Protein 1G43 (pdb70)

Structure (mmCIF, N/CA/C/O backbone):
data_1G43
#
_entry.id   1G43
#
_cell.length_a   46.860
_cell.length_b   46.860
_cell.length_c   244.121
_cell.angle_alpha   90.00
_cell.angle_beta   90.00
_cell.angle_gamma   120.00
#
_symmetry.space_group_name_H-M   'P 65 2 2'
#
loop_
_entity.id
_entity.type
_entity.pdbx_description
1 polymer 'SCAFFOLDING PROTEIN'
2 non-polymer 'CALCIUM ION'
3 non-polymer 'ZINC ION'
4 water water
#
loop_
_atom_site.group_PDB
_atom_site.id
_atom_site.type_symbol
_atom_site.label_atom_id
_atom_site.label_alt_id
_atom_site.label_comp_id
_atom_site.label_asym_id
_atom_site.label_entity_id
_atom_site.label_seq_id
_atom_site.pdbx_PDB_ins_code
_atom_site.Cartn_x
_atom_site.Cartn_y
_atom_site.Cartn_z
_atom_site.occupancy
_atom_site.B_iso_or_equiv
_atom_site.auth_seq_id
_atom_site.auth_comp_id
_atom_site.auth_asym_id
_atom_site.auth_atom_id
_atom_site.pdbx_PDB_model_num
ATOM 1 N N . ALA A 1 1 ? 19.855 5.873 74.605 1.00 45.78 1 ALA A N 1
ATOM 2 C CA . ALA A 1 1 ? 19.970 6.672 75.851 1.00 46.24 1 ALA A CA 1
ATOM 3 C C . ALA A 1 1 ? 21.307 7.432 75.852 1.00 45.63 1 ALA A C 1
ATOM 4 O O . ALA A 1 1 ? 21.810 7.873 76.908 1.00 45.23 1 ALA A O 1
ATOM 6 N N . GLY A 1 2 ? 21.863 7.594 74.647 1.00 44.90 2 GLY A N 1
ATOM 7 C CA . GLY A 1 2 ? 23.127 8.291 74.489 1.00 43.60 2 GLY A CA 1
ATOM 8 C C . GLY A 1 2 ? 22.912 9.785 74.509 1.00 43.63 2 GLY A C 1
ATOM 9 O O . GLY A 1 2 ? 21.922 10.300 73.946 1.00 43.34 2 GLY A O 1
ATOM 10 N N . THR A 1 3 ? 23.861 10.482 75.140 1.00 43.17 3 THR A N 1
ATOM 11 C CA . THR A 1 3 ? 23.808 11.940 75.307 1.00 41.71 3 THR A CA 1
ATOM 12 C C . THR A 1 3 ? 24.102 12.784 74.049 1.00 41.16 3 THR A C 1
ATOM 13 O O . THR A 1 3 ? 23.752 13.977 74.002 1.00 42.32 3 THR A O 1
ATOM 17 N N . GLY A 1 4 ? 24.742 12.205 73.043 1.00 38.75 4 GLY A N 1
ATOM 18 C CA . GLY A 1 4 ? 24.998 12.969 71.824 1.00 37.59 4 GLY A CA 1
ATOM 19 C C . GLY A 1 4 ? 26.031 14.081 71.963 1.00 36.33 4 GLY A C 1
ATOM 20 O O . GLY A 1 4 ? 26.035 15.054 71.206 1.00 36.07 4 GLY A O 1
ATOM 21 N N . VAL A 1 5 ? 26.897 13.928 72.955 1.00 34.98 5 VAL A N 1
ATOM 22 C CA . VAL A 1 5 ? 27.968 14.865 73.221 1.00 33.64 5 VAL A CA 1
ATOM 23 C C . VAL A 1 5 ? 29.006 14.644 72.136 1.00 32.25 5 VAL A C 1
ATOM 24 O O . VAL A 1 5 ? 29.804 15.529 71.819 1.00 32.27 5 VAL A O 1
ATOM 28 N N . VAL A 1 6 ? 28.993 13.440 71.570 1.00 31.76 6 VAL A N 1
ATOM 29 C CA . VAL A 1 6 ? 29.904 13.082 70.475 1.00 30.31 6 VAL A CA 1
ATOM 30 C C . VAL A 1 6 ? 29.196 12.166 69.490 1.00 30.61 6 VAL A C 1
ATOM 31 O O . VAL A 1 6 ? 28.215 11.514 69.823 1.00 30.90 6 VAL A O 1
ATOM 35 N N . SER A 1 7 ? 29.691 12.144 68.268 1.00 30.35 7 SER A N 1
ATOM 36 C CA . SER A 1 7 ? 29.152 11.290 67.228 1.00 30.09 7 SER A CA 1
ATOM 37 C C . SER A 1 7 ? 30.303 10.319 66.949 1.00 30.13 7 SER A C 1
ATOM 38 O O . SER A 1 7 ? 31.466 10.714 67.047 1.00 31.10 7 SER A O 1
ATOM 41 N N . VAL A 1 8 ? 30.021 9.072 66.593 1.00 28.57 8 VAL A N 1
ATOM 42 C CA . VAL A 1 8 ? 31.135 8.153 66.313 1.00 29.07 8 VAL A CA 1
ATOM 43 C C . VAL A 1 8 ? 30.997 7.275 65.066 1.00 27.34 8 VAL A C 1
ATOM 44 O O . VAL A 1 8 ? 29.929 6.733 64.793 1.00 29.61 8 VAL A O 1
ATOM 48 N N . GLN A 1 9 ? 32.067 7.152 64.302 1.00 26.23 9 GLN A N 1
ATOM 49 C CA . GLN A 1 9 ? 32.055 6.294 63.132 1.00 26.19 9 GLN A CA 1
ATOM 50 C C . GLN A 1 9 ? 33.031 5.159 63.363 1.00 26.22 9 GLN A C 1
ATOM 51 O O . GLN A 1 9 ? 33.996 5.294 64.133 1.00 25.78 9 GLN A O 1
ATOM 57 N N . PHE A 1 10 ? 32.797 4.046 62.677 1.00 24.61 10 PHE A N 1
ATOM 58 C CA . PHE A 1 10 ? 33.593 2.856 62.877 1.00 23.43 10 PHE A CA 1
ATOM 59 C C . PHE A 1 10 ? 33.951 2.140 61.574 1.00 23.65 10 PHE A C 1
ATOM 60 O O . PHE A 1 10 ? 33.296 2.337 60.565 1.00 23.61 10 PHE A O 1
ATOM 68 N N . ASN A 1 11 ? 35.010 1.328 61.609 1.00 24.36 11 ASN A N 1
ATOM 69 C CA . ASN A 1 11 ? 35.454 0.519 60.464 1.00 26.08 11 ASN A CA 1
ATOM 70 C C . ASN A 1 11 ? 36.495 -0.467 60.986 1.00 26.78 11 ASN A C 1
ATOM 71 O O . ASN A 1 11 ? 37.123 -0.209 62.013 1.00 27.87 11 ASN A O 1
ATOM 76 N N . ASN A 1 12 ? 36.625 -1.617 60.337 1.00 26.66 12 ASN A N 1
ATOM 77 C CA . ASN A 1 12 ? 37.630 -2.603 60.720 1.00 27.09 12 ASN A CA 1
ATOM 78 C C . ASN A 1 12 ? 38.321 -3.124 59.452 1.00 27.96 12 ASN A C 1
ATOM 79 O O . ASN A 1 12 ? 38.759 -4.270 59.388 1.00 29.18 12 ASN A O 1
ATOM 84 N N . GLY A 1 13 ? 38.424 -2.272 58.440 1.00 28.43 13 GLY A N 1
ATOM 85 C CA . GLY A 1 13 ? 39.064 -2.682 57.198 1.00 29.45 13 GLY A CA 1
ATOM 86 C C . GLY A 1 13 ? 38.496 -3.995 56.695 1.00 29.53 13 GLY A C 1
ATOM 87 O O . GLY A 1 13 ? 39.222 -4.839 56.153 1.00 29.83 13 GLY A O 1
ATOM 88 N N . SER A 1 14 ? 37.194 -4.163 56.903 1.00 28.79 14 SER A N 1
ATOM 89 C CA . SER A 1 14 ? 36.481 -5.351 56.489 1.00 31.19 14 SER A CA 1
ATOM 90 C C . SER A 1 14 ? 37.272 -6.648 56.770 1.00 31.03 14 SER A C 1
ATOM 91 O O . SER A 1 14 ? 37.629 -7.371 55.848 1.00 29.18 14 SER A O 1
ATOM 94 N N . SER A 1 15 ? 37.537 -6.922 58.051 1.00 30.66 15 SER A N 1
ATOM 95 C CA . SER A 1 15 ? 38.271 -8.121 58.464 1.00 29.75 15 SER A CA 1
ATOM 96 C C . SER A 1 15 ? 37.401 -9.365 58.281 1.00 27.47 15 SER A C 1
ATOM 97 O O . SER A 1 15 ? 36.172 -9.298 58.404 1.00 28.18 15 SER A O 1
ATOM 100 N N . PRO A 1 16 ? 38.035 -10.518 58.001 1.00 27.40 16 PRO A N 1
ATOM 101 C CA . PRO A 1 16 ? 37.360 -11.808 57.790 1.00 26.47 16 PRO A CA 1
A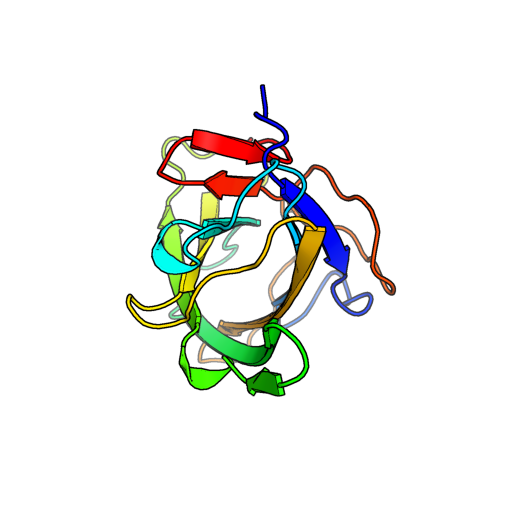TOM 102 C C . PRO A 1 16 ? 36.783 -12.318 59.100 1.00 26.38 16 PRO A C 1
ATOM 103 O O . PRO A 1 16 ? 37.391 -12.114 60.151 1.00 26.69 16 PRO A O 1
ATOM 107 N N . ALA A 1 17 ? 35.638 -12.999 59.023 1.00 25.22 17 ALA A N 1
ATOM 108 C CA . ALA A 1 17 ? 34.962 -13.542 60.196 1.00 26.18 17 ALA A CA 1
ATOM 109 C C . ALA A 1 17 ? 35.922 -14.347 61.069 1.00 27.70 17 ALA A C 1
ATOM 110 O O . ALA A 1 17 ? 35.875 -14.283 62.299 1.00 29.34 17 ALA A O 1
ATOM 112 N N . SER A 1 18 ? 36.798 -15.110 60.430 1.00 25.92 18 SER A N 1
ATOM 113 C CA . SER A 1 18 ? 37.769 -15.902 61.166 1.00 26.01 18 SER A CA 1
ATOM 114 C C . SER A 1 18 ? 39.094 -15.142 60.987 1.00 26.00 18 SER A C 1
ATOM 115 O O . SER A 1 18 ? 39.613 -15.050 59.873 1.00 27.35 18 SER A O 1
ATOM 118 N N . SER A 1 19 ? 39.635 -14.604 62.074 1.00 23.67 19 SER A N 1
ATOM 119 C CA . SER A 1 19 ? 40.835 -13.790 61.972 1.00 23.97 19 SER A CA 1
ATOM 120 C C . SER A 1 19 ? 41.617 -13.871 63.255 1.00 24.07 19 SER A C 1
ATOM 121 O O . SER A 1 19 ? 41.036 -14.067 64.327 1.00 25.58 19 SER A O 1
ATOM 124 N N . ASN A 1 20 ? 42.931 -13.745 63.164 1.00 22.09 20 ASN A N 1
ATOM 125 C CA . ASN A 1 20 ? 43.733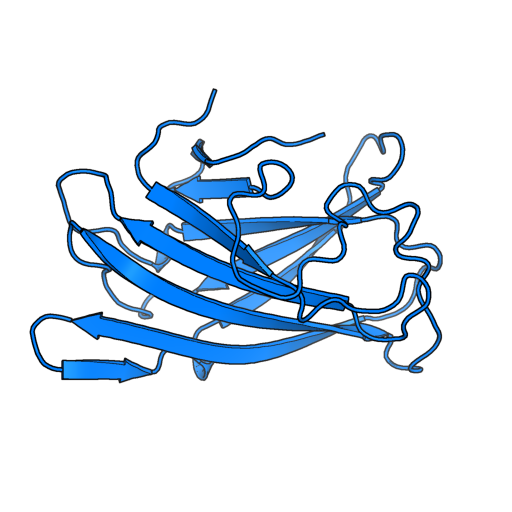 -13.769 64.376 1.00 22.04 20 ASN A CA 1
ATOM 126 C C . ASN A 1 20 ? 43.985 -12.352 64.910 1.00 21.56 20 ASN A C 1
ATOM 127 O O . ASN A 1 20 ? 44.758 -12.167 65.822 1.00 22.04 20 ASN A O 1
ATOM 132 N N . SER A 1 21 ? 43.330 -11.363 64.316 1.00 20.61 21 SER A N 1
ATOM 133 C CA . SER A 1 21 ? 43.428 -9.964 64.754 1.00 21.41 21 SER A CA 1
ATOM 134 C C . SER A 1 21 ? 42.038 -9.374 64.725 1.00 20.83 21 SER A C 1
ATOM 135 O O . SER A 1 21 ? 41.257 -9.651 63.817 1.00 22.87 21 SER A O 1
ATOM 138 N N . ILE A 1 22 ? 41.719 -8.563 65.708 1.00 19.73 22 ILE A N 1
ATOM 139 C CA . ILE A 1 22 ? 40.440 -7.898 65.709 1.00 19.33 22 ILE A CA 1
ATOM 140 C C . ILE A 1 22 ? 40.825 -6.432 65.548 1.00 21.28 22 ILE A C 1
ATOM 141 O O . ILE A 1 22 ? 41.666 -5.915 66.299 1.00 21.93 22 ILE A O 1
ATOM 146 N N . TYR A 1 23 ? 40.271 -5.773 64.538 1.00 21.68 23 TYR A N 1
ATOM 147 C CA . TYR A 1 23 ? 40.575 -4.368 64.328 1.00 21.83 23 TYR A CA 1
ATOM 148 C C . TYR A 1 23 ? 39.392 -3.588 64.828 1.00 22.96 23 TYR A C 1
ATOM 149 O O . TYR A 1 23 ? 38.287 -4.089 64.754 1.00 23.84 23 TYR A O 1
ATOM 158 N N . ALA A 1 24 ? 39.634 -2.376 65.338 1.00 21.12 24 ALA A N 1
ATOM 159 C CA . ALA A 1 24 ? 38.595 -1.492 65.838 1.00 20.69 24 ALA A CA 1
ATOM 160 C C . ALA A 1 24 ? 39.091 -0.061 65.619 1.00 22.02 24 ALA A C 1
ATOM 161 O O . ALA A 1 24 ? 40.012 0.396 66.300 1.00 23.52 24 ALA A O 1
ATOM 163 N N . ARG A 1 25 ? 38.497 0.646 64.663 1.00 22.42 25 ARG A N 1
ATOM 164 C CA . ARG A 1 25 ? 38.921 2.014 64.381 1.00 23.85 25 ARG A CA 1
ATOM 165 C C . ARG A 1 25 ? 37.767 2.961 64.550 1.00 23.40 25 ARG A C 1
ATOM 166 O O . ARG A 1 25 ? 36.682 2.715 64.053 1.00 24.85 25 ARG A O 1
ATOM 174 N N . PHE A 1 26 ? 38.004 4.059 65.247 1.00 24.19 26 PHE A N 1
ATOM 175 C CA . PHE A 1 26 ? 36.947 5.022 65.502 1.00 23.58 26 PHE A CA 1
ATOM 176 C C . PHE A 1 26 ? 37.280 6.433 65.077 1.00 24.53 26 PHE A C 1
ATOM 177 O O . PHE A 1 26 ? 38.416 6.879 65.204 1.00 23.81 26 PHE A O 1
ATOM 185 N N . LYS A 1 27 ? 36.276 7.136 64.567 1.00 24.72 27 LYS A N 1
ATOM 186 C CA . LYS A 1 27 ? 36.451 8.545 64.231 1.00 25.68 27 LYS A CA 1
ATOM 187 C C . LYS A 1 27 ? 35.410 9.186 65.143 1.00 25.82 27 LYS A C 1
ATOM 188 O O . LYS A 1 27 ? 34.217 9.055 64.924 1.00 26.02 27 LYS A O 1
ATOM 194 N N . VAL A 1 28 ? 35.879 9.816 66.214 1.00 26.43 28 VAL A N 1
ATOM 195 C CA . VAL A 1 28 ? 35.017 10.435 67.207 1.00 25.45 28 VAL A CA 1
ATOM 196 C C . VAL A 1 28 ? 34.922 11.943 66.980 1.00 26.96 28 VAL A C 1
ATOM 197 O O . VAL A 1 28 ? 35.942 12.638 66.864 1.00 25.36 28 VAL A O 1
ATOM 201 N N . THR A 1 29 ? 33.686 12.436 66.880 1.00 26.63 29 THR A N 1
ATOM 202 C CA . THR A 1 29 ? 33.450 13.859 66.661 1.00 27.25 29 THR A CA 1
ATOM 203 C C . THR A 1 29 ? 32.772 14.534 67.839 1.00 27.77 29 THR A C 1
ATOM 204 O O . THR A 1 29 ? 31.730 14.078 68.332 1.00 27.89 29 THR A O 1
ATOM 208 N N . ASN A 1 30 ? 33.384 15.622 68.284 1.00 28.85 30 ASN A N 1
ATOM 209 C CA . ASN A 1 30 ? 32.878 16.410 69.405 1.00 28.50 30 ASN A CA 1
ATOM 210 C C . ASN A 1 30 ? 31.712 17.224 68.872 1.00 28.39 30 ASN A C 1
ATOM 211 O O . ASN A 1 30 ? 31.897 18.186 68.142 1.00 28.81 30 ASN A O 1
ATOM 216 N N . THR A 1 31 ? 30.501 16.818 69.218 1.00 29.79 31 THR A N 1
ATOM 217 C CA . THR A 1 31 ? 29.323 17.536 68.768 1.00 31.28 31 THR A CA 1
ATOM 218 C C . THR A 1 31 ? 28.637 18.216 69.936 1.00 32.33 31 THR A C 1
ATOM 219 O O . THR A 1 31 ? 27.487 18.663 69.830 1.00 32.87 31 THR A O 1
ATOM 223 N N . SER A 1 32 ? 29.314 18.254 71.075 1.00 33.04 32 SER A N 1
ATOM 224 C CA . SER A 1 32 ? 28.741 18.943 72.226 1.00 34.76 32 SER A CA 1
ATOM 225 C C . SER A 1 32 ? 29.195 20.350 71.864 1.00 36.08 32 SER A C 1
ATOM 226 O O . SER A 1 32 ? 29.946 20.529 70.893 1.00 37.70 32 SER A O 1
ATOM 229 N N . GLY A 1 33 ? 28.776 21.353 72.600 1.00 36.06 33 GLY A N 1
ATOM 230 C CA . GLY A 1 33 ? 29.226 22.665 72.207 1.00 39.38 33 GLY A CA 1
ATOM 231 C C . GLY A 1 33 ? 30.366 23.182 73.073 1.00 40.60 33 GLY A C 1
ATOM 232 O O . GLY A 1 33 ? 30.269 24.294 73.611 1.00 42.24 33 GLY A O 1
ATOM 233 N N . SER A 1 34 ? 31.418 22.382 73.255 1.00 39.34 34 SER A N 1
ATOM 234 C CA . SER A 1 34 ? 32.575 22.816 74.058 1.00 39.36 34 SER A CA 1
ATOM 235 C C . SER A 1 34 ? 33.637 21.709 74.117 1.00 38.83 34 SER A C 1
ATOM 236 O O . SER A 1 34 ? 33.307 20.521 74.038 1.00 37.27 34 SER A O 1
ATOM 239 N N . PRO A 1 35 ? 34.922 22.102 74.267 1.00 38.71 35 PRO A N 1
ATOM 240 C CA . PRO A 1 35 ? 36.036 21.153 74.324 1.00 37.69 35 PRO A CA 1
ATOM 241 C C . PRO A 1 35 ? 35.721 20.005 75.223 1.00 36.31 35 PRO A C 1
ATOM 242 O O . PRO A 1 35 ? 34.876 20.103 76.131 1.00 33.67 35 PRO A O 1
ATOM 246 N N . ILE A 1 36 ? 36.386 18.894 74.924 1.00 34.37 36 ILE A N 1
ATOM 247 C CA . ILE A 1 36 ? 36.220 17.702 75.712 1.00 31.80 36 ILE A CA 1
ATOM 248 C C . ILE A 1 36 ? 37.589 17.152 76.008 1.00 31.25 36 ILE A C 1
ATOM 249 O O . ILE A 1 36 ? 38.467 17.079 75.141 1.00 30.74 36 ILE A O 1
ATOM 254 N N . ASN A 1 37 ? 37.758 16.802 77.272 1.00 30.17 37 ASN A N 1
ATOM 255 C CA . ASN A 1 37 ? 39.002 16.271 77.743 1.00 30.79 37 ASN A CA 1
ATOM 256 C C . ASN A 1 37 ? 39.135 14.806 77.361 1.00 29.21 37 ASN A C 1
ATOM 257 O O . ASN A 1 37 ? 38.490 13.943 77.951 1.00 27.70 37 ASN A O 1
ATOM 262 N N . LEU A 1 38 ? 39.983 14.532 76.384 1.00 29.10 38 LEU A N 1
ATOM 263 C CA . LEU A 1 38 ? 40.190 13.165 75.938 1.00 28.89 38 LEU A CA 1
ATOM 264 C C . LEU A 1 38 ? 40.354 12.196 77.099 1.00 29.56 38 LEU A C 1
ATOM 265 O O . LEU A 1 38 ? 40.073 11.000 76.973 1.00 30.18 38 LEU A O 1
ATOM 270 N N . ALA A 1 39 ? 40.772 12.703 78.248 1.00 28.96 39 ALA A N 1
ATOM 271 C CA . ALA A 1 39 ? 40.911 11.837 79.417 1.00 29.68 39 ALA A CA 1
ATOM 272 C C . ALA A 1 39 ? 39.568 11.197 79.809 1.00 28.96 39 ALA A C 1
ATOM 273 O O . ALA A 1 39 ? 39.522 10.096 80.357 1.00 29.70 39 ALA A O 1
ATOM 275 N N . ASP A 1 40 ? 38.482 11.915 79.529 1.00 29.65 40 ASP A N 1
ATOM 276 C CA . ASP A 1 40 ? 37.114 11.506 79.863 1.00 29.98 40 ASP A CA 1
ATOM 277 C C . ASP A 1 40 ? 36.443 10.619 78.831 1.00 28.90 40 ASP A C 1
ATOM 278 O O . ASP A 1 40 ? 35.349 10.099 79.060 1.00 29.31 40 ASP A O 1
ATOM 283 N N . LEU A 1 41 ? 37.093 10.442 77.693 1.00 27.69 41 LEU A N 1
ATOM 284 C CA . LEU A 1 41 ? 36.509 9.655 76.629 1.00 25.86 41 LEU A CA 1
ATOM 285 C C . LEU A 1 41 ? 36.877 8.175 76.661 1.00 25.84 41 LEU A C 1
ATOM 286 O O . LEU A 1 41 ? 38.040 7.837 76.559 1.00 25.29 41 LEU A O 1
ATOM 291 N N . LYS A 1 42 ? 35.883 7.305 76.830 1.00 26.03 42 LYS A N 1
ATOM 292 C CA . LYS A 1 42 ? 36.104 5.856 76.784 1.00 26.61 42 LYS A CA 1
ATOM 293 C C . LYS A 1 42 ? 35.343 5.287 75.577 1.00 27.16 42 LYS A C 1
ATOM 294 O O . LYS A 1 42 ? 34.306 5.812 75.162 1.00 27.58 42 LYS A O 1
ATOM 300 N N . LEU A 1 43 ? 35.879 4.222 75.004 1.00 25.60 43 LEU A N 1
ATOM 301 C CA . LEU A 1 43 ? 35.257 3.574 73.869 1.00 24.45 43 LEU A CA 1
ATOM 302 C C . LEU A 1 43 ? 35.217 2.081 74.206 1.00 23.44 43 LEU A C 1
ATOM 303 O O . LEU A 1 43 ? 36.155 1.552 74.817 1.00 23.82 43 LEU A O 1
ATOM 308 N N . ARG A 1 44 ? 34.134 1.411 73.828 1.00 20.40 44 ARG A N 1
ATOM 309 C CA . ARG A 1 44 ? 33.988 -0.010 74.095 1.00 21.16 44 ARG A CA 1
ATOM 310 C C . ARG A 1 44 ? 33.627 -0.854 72.871 1.00 21.91 44 ARG A C 1
ATOM 311 O O . ARG A 1 44 ? 32.838 -0.436 72.018 1.00 20.74 44 ARG A O 1
ATOM 319 N N . TYR A 1 45 ? 34.188 -2.059 72.810 1.00 22.08 45 TYR A N 1
ATOM 320 C CA . TYR A 1 45 ? 33.952 -2.991 71.695 1.00 21.21 45 TYR A CA 1
ATOM 321 C C . TYR A 1 45 ? 33.642 -4.357 72.294 1.00 19.47 45 TYR A C 1
ATOM 322 O O . TYR A 1 45 ? 34.522 -4.996 72.848 1.00 19.25 45 TYR A O 1
ATOM 331 N N . TYR A 1 46 ? 32.409 -4.812 72.141 1.00 18.37 46 TYR A N 1
ATOM 332 C CA . TYR A 1 46 ? 31.981 -6.077 72.727 1.00 18.69 46 TYR A CA 1
ATOM 333 C C . TYR A 1 46 ? 32.184 -7.341 71.877 1.00 20.03 46 TYR A C 1
ATOM 334 O O . TYR A 1 46 ? 31.873 -7.354 70.705 1.00 22.00 46 TYR A O 1
ATOM 343 N N . TYR A 1 47 ? 32.687 -8.412 72.479 1.00 19.44 47 TYR A N 1
ATOM 344 C CA . TYR A 1 47 ? 32.950 -9.644 71.734 1.00 19.38 47 TYR A CA 1
ATOM 345 C C . TYR A 1 47 ?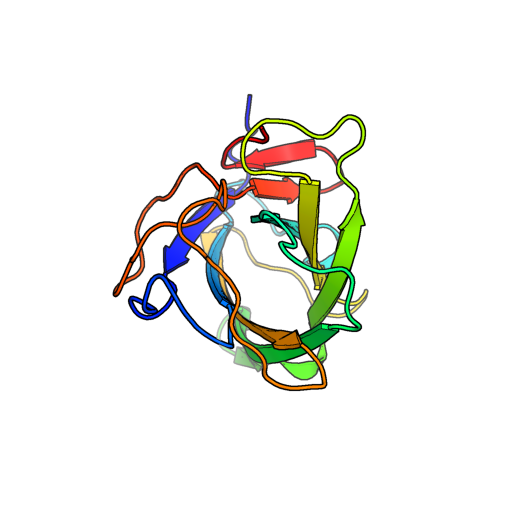 32.877 -10.905 72.568 1.00 20.27 47 TYR A C 1
ATOM 346 O O . TYR A 1 47 ? 32.732 -10.845 73.797 1.00 20.55 47 TYR A O 1
ATOM 355 N N . THR A 1 48 ? 32.967 -12.056 71.888 1.00 19.61 48 THR A N 1
ATOM 356 C CA . THR A 1 48 ? 32.996 -13.337 72.577 1.00 19.79 48 THR A CA 1
ATOM 357 C C . THR A 1 48 ? 34.429 -13.826 72.480 1.00 19.57 48 THR A C 1
ATOM 358 O O . THR A 1 48 ? 35.009 -13.936 71.405 1.00 21.90 48 THR A O 1
ATOM 362 N N . GLN A 1 49 ? 34.999 -14.080 73.637 1.00 19.97 49 GLN A N 1
ATOM 363 C CA . GLN A 1 49 ? 36.376 -14.511 73.795 1.00 21.25 49 GLN A CA 1
ATOM 364 C C . GLN A 1 49 ? 36.749 -15.795 73.014 1.00 21.07 49 GLN A C 1
ATOM 365 O O . GLN A 1 49 ? 37.843 -15.913 72.486 1.00 19.66 49 GLN A O 1
ATOM 371 N N . ASP A 1 50 ? 35.815 -16.731 72.939 1.00 21.23 50 ASP A N 1
ATOM 372 C CA . ASP A 1 50 ? 36.013 -18.028 72.284 1.00 23.20 50 ASP A CA 1
ATOM 373 C C . ASP A 1 50 ? 37.052 -18.895 73.037 1.00 23.99 50 ASP A C 1
ATOM 374 O O . ASP A 1 50 ? 36.877 -20.092 73.152 1.00 26.95 50 ASP A O 1
ATOM 379 N N . ALA A 1 51 ? 38.126 -18.299 73.539 1.00 23.89 51 ALA A N 1
ATOM 380 C CA . ALA A 1 51 ? 39.131 -19.025 74.328 1.00 23.58 51 ALA A CA 1
ATOM 381 C C . ALA A 1 51 ? 39.706 -18.028 75.352 1.00 23.75 51 ALA A C 1
ATOM 382 O O . ALA A 1 51 ? 39.755 -16.832 75.111 1.00 22.92 51 ALA A O 1
ATOM 384 N N . ASP A 1 52 ? 40.136 -18.539 76.490 1.00 21.87 52 ASP A N 1
ATOM 385 C CA . ASP A 1 52 ? 40.685 -17.698 77.521 1.00 23.39 52 ASP A CA 1
ATOM 386 C C . ASP A 1 52 ? 42.215 -17.601 77.371 1.00 22.56 52 ASP A C 1
ATOM 387 O O . ASP A 1 52 ? 42.963 -18.319 78.019 1.00 22.58 52 ASP A O 1
ATOM 392 N N . LYS A 1 53 ? 42.667 -16.711 76.499 1.00 22.03 53 LYS A N 1
ATOM 393 C CA . LYS A 1 53 ? 44.095 -16.548 76.263 1.00 22.09 53 LYS A CA 1
ATOM 394 C C . LYS A 1 53 ? 44.550 -15.102 76.440 1.00 21.91 53 LYS A C 1
ATOM 395 O O . LYS A 1 53 ? 43.778 -14.169 76.267 1.00 22.74 53 LYS A O 1
ATOM 401 N N . PRO A 1 54 ? 45.825 -14.907 76.778 1.00 22.34 54 PRO A N 1
ATOM 402 C CA . PRO A 1 54 ? 46.409 -13.573 76.974 1.00 22.81 54 PRO A CA 1
ATOM 403 C C . PRO A 1 54 ? 46.263 -12.802 75.652 1.00 22.93 54 PRO A C 1
ATOM 404 O O . PRO A 1 54 ? 46.535 -13.356 74.594 1.00 21.25 54 PRO A O 1
ATOM 408 N N . LEU A 1 55 ? 45.847 -11.541 75.722 1.00 22.72 55 LEU A N 1
ATOM 409 C CA . LEU A 1 55 ? 45.667 -10.707 74.540 1.00 22.84 55 LEU A CA 1
ATOM 410 C C . LEU A 1 55 ? 46.686 -9.571 74.513 1.00 23.19 55 LEU A C 1
ATOM 411 O O . LEU A 1 55 ? 47.227 -9.180 75.541 1.00 20.47 55 LEU A O 1
ATOM 416 N N . THR A 1 56 ? 46.982 -9.074 73.319 1.00 23.25 56 THR A N 1
ATOM 417 C CA . THR A 1 56 ? 47.895 -7.949 73.202 1.00 22.50 56 THR A CA 1
ATOM 418 C C . THR A 1 56 ? 47.152 -6.855 72.476 1.00 22.78 56 THR A C 1
ATOM 419 O O . THR A 1 56 ? 46.524 -7.108 71.451 1.00 23.36 56 THR A O 1
ATOM 423 N N . PHE A 1 57 ? 47.185 -5.651 73.043 1.00 21.99 57 PHE A N 1
ATOM 424 C CA . PHE A 1 57 ? 46.543 -4.493 72.441 1.00 21.77 57 PHE A CA 1
ATOM 425 C C . PHE A 1 57 ? 47.548 -3.589 71.704 1.00 22.93 57 PHE A C 1
ATOM 426 O O . PHE A 1 57 ? 48.667 -3.395 72.157 1.00 22.06 57 PHE A O 1
ATOM 434 N N . TRP A 1 58 ? 47.122 -3.015 70.588 1.00 23.75 58 TRP A N 1
ATOM 435 C CA . TRP A 1 58 ? 47.966 -2.101 69.798 1.00 24.92 58 TRP A CA 1
ATOM 436 C C . TRP A 1 58 ? 47.160 -0.899 69.335 1.00 24.66 58 TRP A C 1
ATOM 437 O O . TRP A 1 58 ? 46.014 -1.063 68.937 1.00 23.97 58 TRP A O 1
ATOM 448 N N . CYS A 1 59 ? 47.738 0.305 69.416 1.00 25.01 59 CYS A N 1
ATOM 449 C CA . CYS A 1 59 ? 47.086 1.488 68.832 1.00 23.93 59 CYS A CA 1
ATOM 450 C C . CYS A 1 59 ? 48.025 1.797 67.681 1.00 24.47 59 CY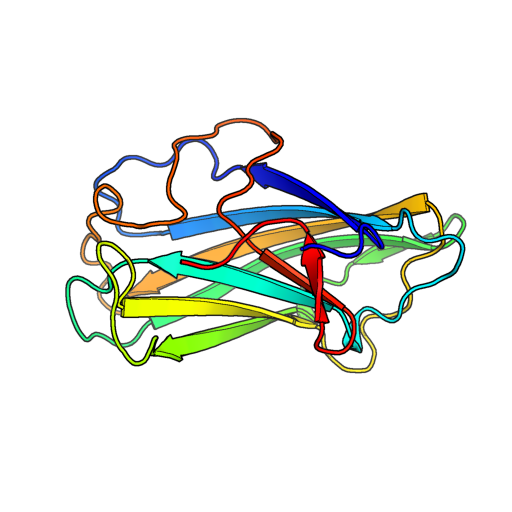S A C 1
ATOM 451 O O . CYS A 1 59 ? 49.156 2.201 67.912 1.00 22.99 59 CYS A O 1
ATOM 454 N N . ASP A 1 60 ? 47.564 1.577 66.456 1.00 24.19 60 ASP A N 1
ATOM 455 C CA . ASP A 1 60 ? 48.375 1.825 65.269 1.00 25.65 60 ASP A CA 1
ATOM 456 C C . ASP A 1 60 ? 48.519 3.315 64.934 1.00 25.40 60 ASP A C 1
ATOM 457 O O . ASP A 1 60 ? 49.513 3.736 64.345 1.00 25.68 60 ASP A O 1
ATOM 462 N N . HIS A 1 61 ? 47.536 4.107 65.323 1.00 25.34 61 HIS A N 1
ATOM 463 C CA . HIS A 1 61 ? 47.575 5.534 65.030 1.00 25.37 61 HIS A CA 1
ATOM 464 C C . HIS A 1 61 ? 46.414 6.252 65.689 1.00 25.22 61 HIS A C 1
ATOM 465 O O . HIS A 1 61 ? 45.293 5.748 65.701 1.00 23.92 61 HIS A O 1
ATOM 472 N N . ALA A 1 62 ? 46.696 7.421 66.249 1.00 24.61 62 ALA A N 1
ATOM 473 C CA . ALA A 1 62 ? 45.660 8.235 66.855 1.00 25.78 62 ALA A CA 1
ATOM 474 C C . ALA A 1 62 ? 46.098 9.676 66.705 1.00 26.58 62 ALA A C 1
ATOM 475 O O . ALA A 1 62 ? 47.260 10.012 66.969 1.00 26.62 62 ALA A O 1
ATOM 477 N N . GLY A 1 63 ? 45.174 10.530 66.285 1.00 26.34 63 GLY A N 1
ATOM 478 C CA . GLY A 1 63 ? 45.526 11.922 66.106 1.00 28.12 63 GLY A CA 1
ATOM 479 C C . GLY A 1 63 ? 44.359 12.860 65.927 1.00 28.86 63 GLY A C 1
ATOM 480 O O . GLY A 1 63 ? 43.222 12.423 65.683 1.00 27.57 63 GLY A O 1
ATOM 481 N N . TYR A 1 64 ? 44.645 14.159 66.071 1.00 30.37 64 TYR A N 1
ATOM 482 C CA . TYR A 1 64 ? 43.628 15.196 65.908 1.00 31.85 64 TYR A CA 1
ATOM 483 C C . TYR A 1 64 ? 44.197 16.611 65.779 1.00 33.82 64 TYR A C 1
ATOM 484 O O . TYR A 1 64 ? 45.346 16.892 66.123 1.00 32.95 64 TYR A O 1
ATOM 493 N N . MET A 1 65 ? 43.347 17.495 65.275 1.00 35.87 65 MET A N 1
ATOM 494 C CA . MET A 1 65 ? 43.670 18.887 65.043 1.00 37.99 65 MET A CA 1
ATOM 495 C C . MET A 1 65 ? 43.282 19.736 66.229 1.00 38.74 65 MET A C 1
ATOM 496 O O . MET A 1 65 ? 42.159 19.647 66.730 1.00 39.18 65 MET A O 1
ATOM 501 N N . SER A 1 66 ? 44.235 20.538 66.693 1.00 40.45 66 SER A N 1
ATOM 502 C CA . SER A 1 66 ? 44.021 21.451 67.815 1.00 41.14 66 SER A CA 1
ATOM 503 C C . SER A 1 66 ? 44.344 22.789 67.162 1.00 41.66 66 SER A C 1
ATOM 504 O O . SER A 1 66 ? 45.516 23.0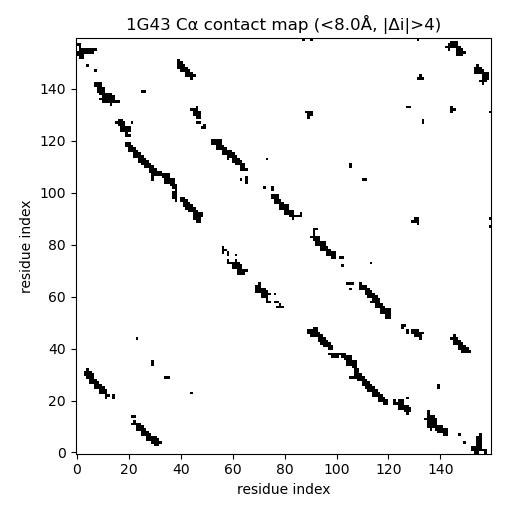96 66.909 1.00 42.21 66 SER A O 1
ATOM 507 N N . GLY A 1 67 ? 43.317 23.571 66.831 1.00 42.40 67 GLY A N 1
ATOM 508 C CA . GLY A 1 67 ? 43.590 24.848 66.189 1.00 41.56 67 GLY A CA 1
ATOM 509 C C . GLY A 1 67 ? 44.173 24.483 64.836 1.00 41.50 67 GLY A C 1
ATOM 510 O O . GLY A 1 67 ? 43.521 23.776 64.072 1.00 41.54 67 GLY A O 1
ATOM 511 N N . SER A 1 68 ? 45.390 24.935 64.540 1.00 41.52 68 SER A N 1
ATOM 512 C CA . SER A 1 68 ? 46.024 24.614 63.271 1.00 41.76 68 SER A CA 1
ATOM 513 C C . SER A 1 68 ? 47.280 23.731 63.418 1.00 41.46 68 SER A C 1
ATOM 514 O O . SER A 1 68 ? 48.087 23.646 62.489 1.00 41.89 68 SER A O 1
ATOM 517 N N . ASN A 1 69 ? 47.421 23.064 64.568 1.00 41.42 69 ASN A N 1
ATOM 518 C CA . ASN A 1 69 ? 48.553 22.153 64.848 1.00 41.49 69 ASN A CA 1
ATOM 519 C C . ASN A 1 69 ? 48.038 20.691 64.859 1.00 40.85 69 ASN A C 1
ATOM 520 O O . ASN A 1 69 ? 47.068 20.384 65.569 1.00 40.89 69 ASN A O 1
ATOM 525 N N . TYR A 1 70 ? 48.669 19.783 64.115 1.00 39.11 70 TYR A N 1
ATOM 526 C CA . TYR A 1 70 ? 48.204 18.389 64.151 1.00 37.24 70 TYR A CA 1
ATOM 527 C C . TYR A 1 70 ? 48.840 17.640 65.331 1.00 35.83 70 TYR A C 1
ATOM 528 O O . TYR A 1 70 ? 50.067 17.586 65.462 1.00 35.45 70 TYR A O 1
ATOM 537 N N . ILE A 1 71 ? 48.013 17.042 66.176 1.00 33.91 71 ILE A N 1
ATOM 538 C CA . ILE A 1 71 ? 48.500 16.342 67.362 1.00 33.35 71 ILE A CA 1
ATOM 539 C C . ILE A 1 71 ? 48.443 14.820 67.218 1.00 33.47 71 ILE A C 1
ATOM 540 O O . ILE A 1 71 ? 47.376 14.240 66.961 1.00 33.95 71 ILE A O 1
ATOM 545 N N . ASP A 1 72 ? 49.587 14.170 67.380 1.00 32.70 72 ASP A N 1
ATOM 546 C CA . ASP A 1 72 ? 49.642 12.710 67.260 1.00 32.13 72 ASP A CA 1
ATOM 547 C C . ASP A 1 72 ? 49.530 12.130 68.675 1.00 31.00 72 ASP A C 1
ATOM 548 O O . ASP A 1 72 ? 50.463 12.193 69.479 1.00 29.79 72 ASP A O 1
ATOM 553 N N . ALA A 1 73 ? 48.379 11.561 68.977 1.00 29.33 73 ALA A N 1
ATOM 554 C CA . ALA A 1 73 ? 48.182 11.011 70.288 1.00 29.91 73 ALA A CA 1
ATOM 555 C C . ALA A 1 73 ? 48.380 9.498 70.322 1.00 29.22 73 ALA A C 1
ATOM 556 O O . ALA A 1 73 ? 48.065 8.858 71.310 1.00 27.77 73 ALA A O 1
ATOM 558 N N . THR A 1 74 ? 48.906 8.934 69.238 1.00 30.10 74 THR A N 1
ATOM 559 C CA . THR A 1 74 ? 49.114 7.476 69.144 1.00 29.53 74 THR A CA 1
ATOM 560 C C . THR A 1 74 ? 49.653 6.784 70.408 1.00 29.26 74 THR A C 1
ATOM 561 O O . THR A 1 74 ? 49.088 5.788 70.870 1.00 28.25 74 THR A O 1
ATOM 565 N N . SER A 1 75 ? 50.723 7.320 70.972 1.00 29.21 75 SER A N 1
ATOM 566 C CA . SER A 1 75 ? 51.308 6.727 72.158 1.00 29.94 75 SER A CA 1
ATOM 567 C C . SER A 1 75 ? 50.480 6.939 73.430 1.00 29.94 75 SER A C 1
ATOM 568 O O . SER A 1 75 ? 50.771 6.326 74.446 1.00 31.69 75 SER A O 1
ATOM 571 N N . LYS A 1 76 ? 49.453 7.785 73.380 1.00 29.09 76 LYS A N 1
ATOM 572 C CA . LYS A 1 76 ? 48.621 8.061 74.546 1.00 28.38 76 LYS A CA 1
ATOM 573 C C . LYS A 1 76 ? 47.378 7.204 74.714 1.00 28.33 76 LYS A C 1
ATOM 574 O O . LYS A 1 76 ? 46.609 7.403 75.650 1.00 28.53 76 LYS A O 1
ATOM 580 N N . VAL A 1 77 ? 47.174 6.255 73.823 1.00 27.50 77 VAL A N 1
ATOM 581 C CA . VAL A 1 77 ? 46.005 5.402 73.902 1.00 25.73 77 VAL A CA 1
ATOM 582 C C . VAL A 1 77 ? 46.274 4.088 74.625 1.00 25.50 77 VAL A C 1
ATOM 583 O O . VAL A 1 77 ? 47.311 3.485 74.452 1.00 27.83 77 VAL A O 1
ATOM 587 N N . THR A 1 78 ? 45.348 3.648 75.455 1.00 24.71 78 THR A N 1
ATOM 588 C CA . THR A 1 78 ? 45.528 2.385 76.148 1.00 24.09 78 THR A CA 1
ATOM 589 C C . THR A 1 78 ? 44.281 1.530 75.919 1.00 24.04 78 THR A C 1
ATOM 590 O O . THR A 1 78 ? 43.183 2.065 75.656 1.00 22.78 78 THR A O 1
ATOM 594 N N . GLY A 1 79 ? 44.464 0.215 76.030 1.00 21.70 79 GLY A N 1
ATOM 595 C CA . GLY A 1 79 ? 43.376 -0.717 75.836 1.00 22.68 79 GLY A CA 1
ATOM 596 C C . GLY A 1 79 ? 43.265 -1.638 77.027 1.00 23.85 79 GLY A C 1
ATOM 597 O O . GLY A 1 79 ? 44.275 -1.989 77.621 1.00 26.63 79 GLY A O 1
ATOM 598 N N . SER A 1 80 ? 42.050 -2.016 77.391 1.00 22.62 80 SER A N 1
ATOM 599 C CA . SER A 1 80 ? 41.810 -2.914 78.517 1.00 23.32 80 SER A CA 1
ATOM 600 C C . SER A 1 80 ? 40.764 -3.939 78.149 1.00 21.53 80 SER A C 1
ATOM 601 O O . SER A 1 80 ? 39.851 -3.644 77.389 1.00 21.42 80 SER A O 1
ATOM 604 N N . PHE A 1 81 ? 40.884 -5.128 78.719 1.00 20.89 81 PHE A N 1
ATOM 605 C CA . PHE A 1 81 ? 39.936 -6.189 78.444 1.00 20.55 81 PHE A CA 1
ATOM 606 C C . PHE A 1 81 ? 39.235 -6.637 79.727 1.00 21.29 81 PHE A C 1
ATOM 607 O O . PHE A 1 81 ? 39.857 -7.167 80.655 1.00 21.30 81 PHE A O 1
ATOM 615 N N . LYS A 1 82 ? 37.927 -6.426 79.779 1.00 22.02 82 LYS A N 1
ATOM 616 C CA . LYS A 1 82 ? 37.183 -6.762 80.989 1.00 22.97 82 LYS A CA 1
ATOM 617 C C . LYS A 1 82 ? 35.993 -7.664 80.706 1.00 22.69 82 LYS A C 1
ATOM 618 O O . LYS A 1 82 ? 35.476 -7.670 79.608 1.00 21.61 82 LYS A O 1
ATOM 624 N N . ALA A 1 83 ? 35.556 -8.418 81.704 1.00 21.99 83 ALA A N 1
ATOM 625 C CA . ALA A 1 83 ? 34.428 -9.304 81.510 1.00 23.13 83 ALA A CA 1
ATOM 626 C C . ALA A 1 83 ? 33.092 -8.573 81.553 1.00 23.82 83 ALA A C 1
ATOM 627 O O . ALA A 1 83 ? 32.965 -7.477 82.107 1.00 22.19 83 ALA A O 1
ATOM 629 N N . VAL A 1 84 ? 32.097 -9.194 80.930 1.00 24.79 84 VAL A N 1
ATOM 630 C CA . VAL A 1 84 ? 30.745 -8.667 80.914 1.00 26.17 84 VAL A CA 1
ATOM 631 C C . VAL A 1 84 ? 30.006 -9.636 81.824 1.00 27.91 84 VAL A C 1
ATOM 632 O O . VAL A 1 84 ? 29.786 -10.791 81.474 1.00 28.46 84 VAL A O 1
ATOM 636 N N . SER A 1 85 ? 29.667 -9.174 83.020 1.00 29.65 85 SER A N 1
ATOM 637 C CA . SER A 1 85 ? 28.951 -10.008 84.001 1.00 31.47 85 SER A CA 1
ATOM 638 C C . SER A 1 85 ? 27.605 -9.324 84.242 1.00 31.76 85 SER A C 1
ATOM 639 O O . SER A 1 85 ? 27.567 -8.155 84.618 1.00 31.63 85 SER A O 1
ATOM 642 N N . PRO A 1 86 ? 26.492 -10.025 83.976 1.00 31.94 86 PRO A N 1
ATOM 643 C CA . PRO A 1 86 ? 26.498 -11.402 83.466 1.00 32.26 86 PRO A CA 1
ATOM 644 C C . PRO A 1 86 ? 26.688 -11.397 81.946 1.00 31.19 86 PRO A C 1
ATOM 645 O O . PRO A 1 86 ? 26.357 -10.420 81.274 1.00 30.48 86 PRO A O 1
ATOM 649 N N . ALA A 1 87 ? 27.230 -12.487 81.423 1.00 31.42 87 ALA A N 1
ATOM 650 C CA . ALA A 1 87 ? 27.462 -12.637 79.981 1.00 31.67 87 ALA A CA 1
ATOM 651 C C . ALA A 1 87 ? 26.149 -12.636 79.217 1.00 31.48 87 ALA A C 1
ATOM 652 O O . ALA A 1 87 ? 25.189 -13.236 79.681 1.00 31.82 87 ALA A O 1
ATOM 654 N N . VAL A 1 88 ? 26.084 -11.933 78.083 1.00 31.35 88 VAL A N 1
ATOM 655 C CA . VAL A 1 88 ? 24.886 -11.950 77.244 1.00 31.02 88 VAL A CA 1
ATOM 656 C C . VAL A 1 88 ? 25.239 -12.679 75.947 1.00 30.87 88 VAL A C 1
ATOM 657 O O . VAL A 1 88 ? 26.394 -13.008 75.716 1.00 30.87 88 VAL A O 1
ATOM 661 N N . THR A 1 89 ? 24.251 -12.937 75.100 1.00 30.60 89 THR A N 1
ATOM 662 C CA . THR A 1 89 ? 24.504 -13.632 73.833 1.00 29.93 89 THR A CA 1
ATOM 663 C C . THR A 1 89 ? 25.455 -12.791 72.972 1.00 28.93 89 THR A C 1
ATOM 664 O O . THR A 1 89 ? 25.173 -11.613 72.684 1.00 29.24 89 THR A O 1
ATOM 668 N N . ASN A 1 90 ? 26.559 -13.403 72.552 1.00 26.38 90 ASN A N 1
ATOM 669 C CA . ASN A 1 90 ? 27.551 -12.760 71.714 1.00 25.70 90 ASN A CA 1
ATOM 670 C C . ASN A 1 90 ? 28.389 -11.686 72.377 1.00 25.18 90 ASN A C 1
ATOM 671 O O . ASN A 1 90 ? 29.034 -10.881 71.701 1.00 22.07 90 ASN A O 1
ATOM 676 N N . ALA A 1 91 ? 28.408 -11.703 73.704 1.00 24.27 91 ALA A N 1
ATOM 677 C CA . ALA A 1 91 ? 29.194 -10.727 74.419 1.00 25.03 91 ALA A CA 1
ATOM 678 C C . ALA A 1 91 ? 29.590 -11.180 75.829 1.00 25.14 91 ALA A C 1
ATOM 679 O O . ALA A 1 91 ? 28.789 -11.049 76.756 1.00 27.31 91 ALA A O 1
ATOM 681 N N . ASP A 1 92 ? 30.798 -11.728 75.996 1.00 21.95 92 ASP A N 1
ATOM 682 C CA . ASP A 1 92 ? 31.246 -12.103 77.328 1.00 21.67 92 ASP A CA 1
ATOM 683 C C . ASP A 1 92 ? 32.417 -11.238 77.815 1.00 21.37 92 ASP A C 1
ATOM 684 O O . ASP A 1 92 ? 32.815 -11.339 78.971 1.00 22.02 92 ASP A O 1
ATOM 689 N N . HIS A 1 93 ? 32.963 -10.395 76.937 1.00 20.42 93 HIS A N 1
ATOM 690 C CA . HIS A 1 93 ? 34.048 -9.485 77.312 1.00 20.11 93 HIS A CA 1
ATOM 691 C C . HIS A 1 93 ? 33.982 -8.232 76.454 1.00 20.06 93 HIS A C 1
ATOM 692 O O . HIS A 1 93 ? 33.236 -8.173 75.479 1.00 22.36 93 HIS A O 1
ATOM 699 N N . TYR A 1 94 ? 34.772 -7.229 76.796 1.00 19.07 94 TYR A N 1
ATOM 700 C CA . TYR A 1 94 ? 34.758 -6.043 75.993 1.00 18.83 94 TYR A CA 1
ATOM 701 C C . TYR A 1 94 ? 36.070 -5.308 76.041 1.00 19.02 94 TYR A C 1
ATOM 702 O O . TYR A 1 94 ? 36.743 -5.286 77.059 1.00 19.71 94 TYR A O 1
ATOM 711 N N . LEU A 1 95 ? 36.452 -4.736 74.913 1.00 17.65 95 LEU A N 1
ATOM 712 C CA . LEU A 1 95 ? 37.660 -3.946 74.849 1.00 18.82 95 LEU A CA 1
ATOM 713 C C . LEU A 1 95 ? 37.268 -2.560 75.324 1.00 18.80 95 LEU A C 1
ATOM 714 O O . LEU A 1 95 ? 36.200 -2.089 74.993 1.00 20.17 95 LEU A O 1
ATOM 719 N N . GLU A 1 96 ? 38.108 -1.925 76.124 1.00 19.39 96 GLU A N 1
ATOM 720 C CA . GLU A 1 96 ? 37.828 -0.563 76.527 1.00 20.19 96 GLU A CA 1
ATOM 721 C C . GLU A 1 96 ? 39.019 0.266 76.124 1.00 19.81 96 GLU A C 1
ATOM 722 O O . GLU A 1 96 ? 40.119 0.035 76.597 1.00 18.76 96 GLU A O 1
ATOM 728 N N . VAL A 1 97 ? 38.798 1.215 75.223 1.00 20.71 97 VAL A N 1
ATOM 729 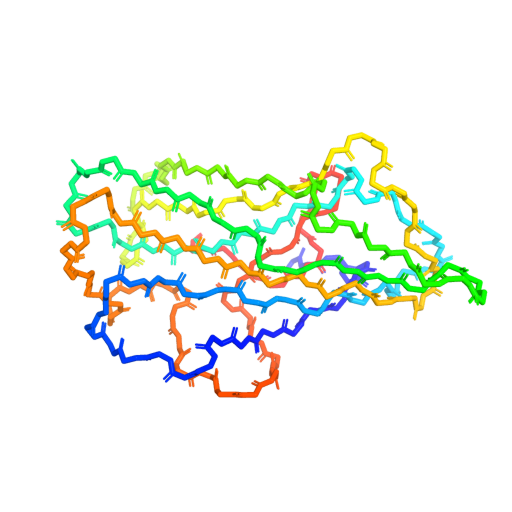C CA . VAL A 1 97 ? 39.864 2.091 74.770 1.00 21.10 97 VAL A CA 1
ATOM 730 C C . VAL A 1 97 ? 39.819 3.392 75.566 1.00 23.65 97 VAL A C 1
ATOM 731 O O . VAL A 1 97 ? 38.754 3.996 75.730 1.00 25.66 97 VAL A O 1
ATOM 735 N N . ALA A 1 98 ? 40.957 3.824 76.083 1.00 24.56 98 ALA A N 1
ATOM 736 C CA . ALA A 1 98 ? 41.000 5.059 76.857 1.00 25.54 98 ALA A CA 1
ATOM 737 C C . ALA A 1 98 ? 42.231 5.838 76.464 1.00 26.88 98 ALA A C 1
ATOM 738 O O . ALA A 1 98 ? 43.061 5.330 75.736 1.00 27.25 98 ALA A O 1
ATOM 740 N N . LEU A 1 99 ? 42.347 7.071 76.945 1.00 28.18 99 LEU A N 1
ATOM 741 C CA . LEU A 1 99 ? 43.504 7.911 76.642 1.00 28.40 99 LEU A CA 1
ATOM 742 C C . LEU A 1 99 ? 44.094 8.476 77.935 1.00 30.29 99 LEU A C 1
ATOM 743 O O . LEU A 1 99 ? 43.366 8.782 78.878 1.00 30.19 99 LEU A O 1
ATOM 748 N N . ASN A 1 100 ? 45.419 8.594 77.991 1.00 32.40 100 ASN A N 1
ATOM 749 C CA . ASN A 1 100 ? 46.079 9.098 79.197 1.00 35.14 100 ASN A CA 1
ATOM 750 C C . ASN A 1 100 ? 45.650 10.528 79.585 1.00 35.64 100 ASN A C 1
ATOM 751 O O . ASN A 1 100 ? 45.095 11.291 78.795 1.00 35.23 100 ASN A O 1
ATOM 756 N N . SER A 1 101 ? 45.943 10.877 80.825 1.00 37.41 101 SER A N 1
ATOM 757 C CA . SER A 1 101 ? 45.572 12.168 81.385 1.00 39.15 101 SER A CA 1
ATOM 758 C C . SER A 1 101 ? 45.973 13.392 80.562 1.00 38.89 101 SER A C 1
ATOM 759 O O . SER A 1 101 ? 45.298 14.427 80.600 1.00 39.02 101 SER A O 1
ATOM 762 N N . ASP A 1 102 ? 47.057 13.281 79.803 1.00 39.37 102 ASP A N 1
ATOM 763 C CA . ASP A 1 102 ? 47.511 14.417 79.025 1.00 38.64 102 ASP A CA 1
ATOM 764 C C . ASP A 1 102 ? 47.302 14.300 77.527 1.00 38.51 102 ASP A C 1
ATOM 765 O O . ASP A 1 102 ? 47.956 15.001 76.741 1.00 39.44 102 ASP A O 1
ATOM 770 N N . ALA A 1 103 ? 46.397 13.418 77.109 1.00 37.16 103 ALA A N 1
ATOM 771 C CA . ALA A 1 103 ? 46.141 13.258 75.686 1.00 34.60 103 ALA A CA 1
ATOM 772 C C . ALA A 1 103 ? 45.865 14.630 75.065 1.00 34.63 103 ALA A C 1
ATOM 773 O O . ALA A 1 103 ? 46.329 14.932 73.951 1.00 33.50 103 ALA A O 1
ATOM 775 N N . GLY A 1 104 ? 45.118 15.465 75.792 1.00 34.55 104 GLY A N 1
ATOM 776 C CA . GLY A 1 104 ? 44.771 16.792 75.287 1.00 34.15 104 GLY A CA 1
ATOM 777 C C . GLY A 1 104 ? 43.278 17.072 75.346 1.00 33.59 104 GLY A C 1
ATOM 778 O O . GLY A 1 104 ? 42.524 16.373 76.025 1.00 33.02 104 GLY A O 1
ATOM 779 N N . SER A 1 105 ? 42.829 18.113 74.656 1.00 33.47 105 SER A N 1
ATOM 780 C CA . SER A 1 105 ? 41.399 18.428 74.675 1.00 32.38 105 SER A CA 1
ATOM 781 C C . SER A 1 105 ? 40.917 18.467 73.237 1.00 31.98 105 SER A C 1
ATOM 782 O O . SER A 1 105 ? 41.582 19.011 72.360 1.00 30.62 105 SER A O 1
ATOM 785 N N . LEU A 1 106 ? 39.773 17.849 72.988 1.00 33.72 106 LEU A N 1
ATOM 786 C CA . LEU A 1 106 ? 39.227 17.827 71.645 1.00 33.97 106 LEU A CA 1
ATOM 787 C C . LEU A 1 106 ? 38.341 19.057 71.534 1.00 34.43 106 LEU A C 1
ATOM 788 O O . LEU A 1 106 ? 37.379 19.221 72.272 1.00 35.36 106 LEU A O 1
ATOM 793 N N . PRO A 1 107 ? 38.660 19.948 70.604 1.00 35.07 107 PRO A N 1
ATOM 794 C CA . PRO A 1 107 ? 37.853 21.162 70.451 1.00 35.61 107 PRO A CA 1
ATOM 795 C C . PRO A 1 107 ? 36.445 20.904 69.906 1.00 36.60 107 PRO A C 1
ATOM 796 O O . PRO A 1 107 ? 36.226 19.980 69.109 1.00 35.73 107 PRO A O 1
ATOM 800 N N . ALA A 1 108 ? 35.502 21.745 70.333 1.00 36.36 108 ALA A N 1
ATOM 801 C CA . ALA A 1 108 ? 34.117 21.671 69.880 1.00 35.99 108 ALA A CA 1
ATOM 802 C C . ALA A 1 108 ? 34.125 21.501 68.355 1.00 34.99 108 ALA A C 1
ATOM 803 O O . ALA A 1 108 ? 34.810 22.237 67.641 1.00 34.05 108 ALA A O 1
ATOM 805 N N . GLY A 1 109 ? 33.367 20.525 67.864 1.00 35.20 109 GLY A N 1
ATOM 806 C CA . GLY A 1 109 ? 33.336 20.264 66.439 1.00 34.59 109 GLY A CA 1
ATOM 807 C C . GLY A 1 109 ? 34.592 19.565 65.919 1.00 34.89 109 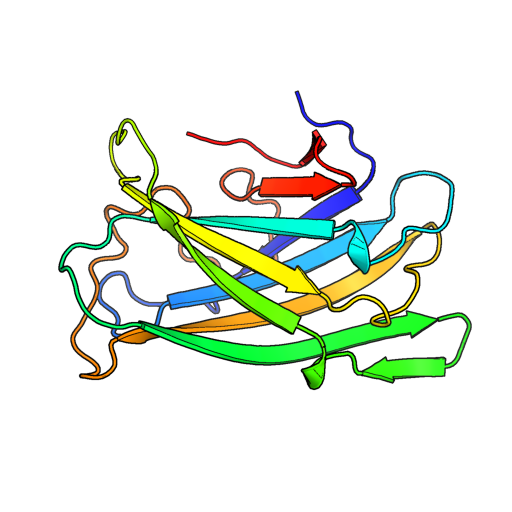GLY A C 1
ATOM 808 O O . GLY A 1 109 ? 34.703 19.326 64.717 1.00 34.26 109 GLY A O 1
ATOM 809 N N . GLY A 1 110 ? 35.544 19.246 66.799 1.00 34.85 110 GLY A N 1
ATOM 810 C CA . GLY A 1 110 ? 36.753 18.553 66.362 1.00 34.27 110 GLY A CA 1
ATOM 811 C C . GLY A 1 110 ? 36.581 17.024 66.229 1.00 34.62 110 GLY A C 1
ATOM 812 O O . GLY A 1 110 ? 35.599 16.441 66.708 1.00 33.73 110 GLY A O 1
ATOM 813 N N . SER A 1 111 ? 37.551 16.372 65.583 1.00 34.23 111 SER A N 1
ATOM 814 C CA . SER A 1 111 ? 37.536 14.910 65.391 1.00 33.38 111 SER A CA 1
ATOM 815 C C . SER A 1 111 ? 38.831 14.226 65.800 1.00 31.46 111 SER A C 1
ATOM 816 O O . SER A 1 111 ? 39.913 14.730 65.534 1.00 33.28 111 SER A O 1
ATOM 819 N N . ILE A 1 112 ? 38.725 13.070 66.434 1.00 29.19 112 ILE A N 1
ATOM 820 C CA . ILE A 1 112 ? 39.910 12.315 66.761 1.00 27.40 112 ILE A CA 1
ATOM 821 C C . ILE A 1 112 ? 39.765 10.933 66.108 1.00 26.68 112 ILE A C 1
ATOM 822 O O . ILE A 1 112 ? 38.714 10.295 66.204 1.00 27.70 112 ILE A O 1
ATOM 827 N N . GLU A 1 113 ? 40.810 10.488 65.420 1.00 27.27 113 GLU A N 1
ATOM 828 C CA . GLU A 1 113 ? 40.802 9.181 64.785 1.00 25.78 113 GLU A CA 1
ATOM 829 C C . GLU A 1 113 ? 41.662 8.258 65.637 1.00 25.10 113 GLU A C 1
ATOM 830 O O . GLU A 1 113 ? 42.773 8.601 66.005 1.00 25.55 113 GLU A O 1
ATOM 836 N N . ILE A 1 114 ? 41.126 7.088 65.957 1.00 23.38 114 ILE A N 1
ATOM 837 C CA . ILE A 1 114 ? 41.800 6.133 66.816 1.00 22.08 114 ILE A CA 1
ATOM 838 C C . ILE A 1 114 ? 41.784 4.739 66.196 1.00 21.52 114 ILE A C 1
ATOM 839 O O . ILE A 1 114 ? 40.738 4.098 66.156 1.00 22.23 114 ILE A O 1
ATOM 844 N N . GLN A 1 115 ? 42.938 4.267 65.730 1.00 20.71 115 GLN A N 1
ATOM 845 C CA . GLN A 1 115 ? 43.018 2.959 65.086 1.00 21.45 115 GLN A CA 1
ATOM 846 C C . GLN A 1 115 ? 43.702 1.985 65.983 1.00 20.86 115 GLN A C 1
ATOM 847 O O . GLN A 1 115 ? 44.844 2.178 66.368 1.00 20.81 115 GLN A O 1
ATOM 853 N N . THR A 1 116 ? 42.965 0.931 66.309 1.00 19.63 116 THR A N 1
ATOM 854 C CA . THR A 1 116 ? 43.433 -0.078 67.233 1.00 18.91 116 THR A CA 1
ATOM 855 C C . THR A 1 116 ? 43.215 -1.498 66.738 1.00 19.48 116 THR A C 1
ATOM 856 O O . THR A 1 116 ? 42.406 -1.769 65.832 1.00 17.03 116 THR A O 1
ATOM 860 N N . ARG A 1 117 ? 43.948 -2.408 67.370 1.00 19.53 117 ARG A N 1
ATOM 861 C CA . ARG A 1 117 ? 43.814 -3.810 67.067 1.00 19.62 117 ARG A CA 1
ATOM 862 C C . ARG A 1 117 ? 44.306 -4.613 68.256 1.00 19.40 117 ARG A C 1
ATOM 863 O O . ARG A 1 117 ? 45.023 -4.098 69.114 1.00 18.35 117 ARG A O 1
ATOM 871 N N . PHE A 1 118 ? 43.874 -5.857 68.327 1.00 16.48 118 PHE A N 1
ATOM 872 C CA . PHE A 1 118 ? 44.342 -6.731 69.368 1.00 18.25 118 PHE A CA 1
ATOM 873 C C . PHE A 1 118 ? 44.323 -8.184 68.880 1.00 18.05 118 PHE A C 1
ATOM 874 O O . PHE A 1 118 ? 43.585 -8.539 67.969 1.00 17.49 118 PHE A O 1
ATOM 882 N N . ALA A 1 119 ? 45.168 -9.010 69.481 1.00 18.15 119 ALA A N 1
ATOM 883 C CA . ALA A 1 119 ? 45.284 -10.405 69.072 1.00 19.23 119 ALA A CA 1
ATOM 884 C C . ALA A 1 119 ? 45.742 -11.253 70.248 1.00 18.87 119 ALA A C 1
ATOM 885 O O . ALA A 1 119 ? 46.149 -10.726 71.291 1.00 18.80 119 ALA A O 1
ATOM 887 N N . ARG A 1 120 ? 45.649 -12.566 70.103 1.00 17.78 120 ARG A N 1
ATOM 888 C CA . ARG A 1 120 ? 46.107 -13.424 71.175 1.00 19.07 120 ARG A CA 1
ATOM 889 C C . ARG A 1 120 ? 47.612 -13.530 71.033 1.00 20.18 120 ARG A C 1
ATOM 890 O O . ARG A 1 120 ? 48.165 -13.381 69.932 1.00 21.58 120 ARG A O 1
ATOM 898 N N . ASN A 1 121 ? 48.277 -13.780 72.146 1.00 21.81 121 ASN A N 1
ATOM 899 C CA . ASN A 1 121 ? 49.713 -13.918 72.141 1.00 23.55 121 ASN A CA 1
ATOM 900 C C . ASN A 1 121 ? 50.176 -15.067 71.243 1.00 24.70 121 ASN A C 1
ATOM 901 O O . ASN A 1 121 ? 51.310 -15.062 70.781 1.00 25.58 121 ASN A O 1
ATOM 906 N N . ASP A 1 122 ? 49.305 -16.039 70.971 1.00 24.61 122 ASP A N 1
ATOM 907 C CA . ASP A 1 122 ? 49.691 -17.165 70.136 1.00 23.56 122 ASP A CA 1
ATOM 908 C C . ASP A 1 122 ? 49.171 -17.072 68.725 1.00 23.02 122 ASP A C 1
ATOM 909 O O . ASP A 1 122 ? 49.261 -18.025 67.962 1.00 24.14 122 ASP A O 1
ATOM 914 N N . TRP A 1 123 ? 48.618 -15.921 68.384 1.00 22.29 123 TRP A N 1
ATOM 915 C CA . TRP A 1 123 ? 48.078 -15.676 67.063 1.00 21.94 123 TRP A CA 1
ATOM 916 C C . TRP A 1 123 ? 47.014 -16.626 66.546 1.00 21.66 123 TRP A C 1
ATOM 917 O O . TRP A 1 123 ? 46.770 -16.668 65.357 1.00 23.43 123 TRP A O 1
ATOM 928 N N . SER A 1 124 ? 46.381 -17.391 67.422 1.00 21.61 124 SER A N 1
ATOM 929 C CA . SER A 1 124 ? 45.314 -18.286 66.979 1.00 20.97 124 SER A CA 1
ATOM 930 C C . SER A 1 124 ? 44.105 -17.425 66.578 1.00 21.63 124 SER A C 1
ATOM 931 O O . SER A 1 124 ? 43.985 -16.258 66.981 1.00 21.96 124 SER A O 1
ATOM 934 N N . ASN A 1 125 ? 43.230 -18.018 65.784 1.00 20.46 125 ASN A N 1
ATOM 935 C CA . ASN A 1 125 ? 42.057 -17.378 65.233 1.00 22.85 125 ASN A CA 1
ATOM 936 C C . ASN A 1 125 ? 40.902 -17.176 66.193 1.00 23.39 125 ASN A C 1
ATOM 937 O O . ASN A 1 125 ? 40.628 -18.030 67.012 1.00 24.55 125 ASN A O 1
ATOM 942 N N . PHE A 1 126 ? 40.241 -16.032 66.063 1.00 22.14 126 PHE A N 1
ATOM 943 C CA . PHE A 1 126 ? 39.057 -15.699 66.833 1.00 22.05 126 PHE A CA 1
ATOM 944 C C . PHE A 1 126 ? 37.954 -16.071 65.856 1.00 22.59 126 PHE A C 1
ATOM 945 O O . PHE A 1 126 ? 38.218 -16.376 64.691 1.00 22.29 126 PHE A O 1
ATOM 953 N N . ASP A 1 127 ? 36.721 -16.036 66.345 1.00 22.67 127 ASP A N 1
ATOM 954 C CA . ASP A 1 127 ? 35.541 -16.278 65.525 1.00 22.68 127 ASP A CA 1
ATOM 955 C C . ASP A 1 127 ? 34.799 -14.969 65.756 1.00 21.88 127 ASP A C 1
ATOM 956 O O . ASP A 1 127 ? 34.160 -14.776 66.784 1.00 21.88 127 ASP A O 1
ATOM 961 N N . GLN A 1 128 ? 34.921 -14.051 64.821 1.00 20.36 128 GLN A N 1
ATOM 962 C CA . GLN A 1 128 ? 34.262 -12.781 64.986 1.00 21.92 128 GLN A CA 1
ATOM 963 C C . GLN A 1 128 ? 32.770 -12.845 64.746 1.00 22.61 128 GLN A C 1
ATOM 964 O O . GLN A 1 128 ? 32.042 -11.956 65.175 1.00 22.00 128 GLN A O 1
ATOM 970 N N . SER A 1 129 ? 32.319 -13.906 64.076 1.00 23.10 129 SER A N 1
ATOM 971 C CA . SER A 1 129 ? 30.911 -14.001 63.748 1.00 23.98 129 SER A CA 1
ATOM 972 C C . SER A 1 129 ? 29.981 -14.054 64.942 1.00 24.34 129 SER A C 1
ATOM 973 O O . SER A 1 129 ? 28.797 -13.791 64.784 1.00 25.31 129 SER A O 1
ATOM 976 N N . ASN A 1 130 ? 30.486 -14.388 66.124 1.00 23.06 130 ASN A N 1
ATOM 977 C CA . ASN A 1 130 ? 29.616 -14.393 67.314 1.00 22.42 130 ASN A CA 1
ATOM 978 C C . ASN A 1 130 ? 30.020 -13.257 68.270 1.00 21.41 130 ASN A C 1
ATOM 979 O O . ASN A 1 130 ? 29.921 -13.377 69.489 1.00 20.08 130 ASN A O 1
ATOM 984 N N . ASP A 1 131 ? 30.505 -12.173 67.676 1.00 20.46 131 ASP A N 1
ATOM 985 C CA . ASP A 1 131 ? 30.886 -10.972 68.399 1.00 20.82 131 ASP A CA 1
ATOM 986 C C . ASP A 1 131 ? 29.817 -9.902 68.196 1.00 21.28 131 ASP A C 1
ATOM 987 O O . ASP A 1 131 ? 29.481 -9.500 67.077 1.00 20.53 131 ASP A O 1
ATOM 992 N N . TRP A 1 132 ? 29.295 -9.448 69.320 1.00 22.98 132 TRP A N 1
ATOM 993 C CA . TRP A 1 132 ? 28.273 -8.444 69.377 1.00 22.63 132 TRP A CA 1
ATOM 994 C C . TRP A 1 132 ? 28.601 -7.177 68.590 1.00 22.42 132 TRP A C 1
ATOM 995 O O . TRP A 1 132 ? 27.759 -6.684 67.863 1.00 21.48 132 TRP A O 1
ATOM 1006 N N . SER A 1 133 ? 29.806 -6.634 68.727 1.00 21.57 133 SER A N 1
ATOM 1007 C CA . SER A 1 133 ? 30.111 -5.405 67.993 1.00 22.21 133 SER A CA 1
ATOM 1008 C C . SER A 1 133 ? 30.660 -5.648 66.597 1.00 22.18 133 SER A C 1
ATOM 1009 O O . SER A 1 133 ? 31.079 -4.715 65.937 1.00 23.02 133 SER A O 1
ATOM 1012 N N . TYR A 1 134 ? 30.652 -6.890 66.137 1.00 22.21 134 TYR A N 1
ATOM 1013 C CA . TYR A 1 134 ? 31.223 -7.160 64.835 1.00 23.01 134 TYR A CA 1
ATOM 1014 C C . TYR A 1 134 ? 30.359 -7.005 63.606 1.00 24.48 134 TYR A C 1
ATOM 1015 O O . TYR A 1 134 ? 29.215 -7.443 63.540 1.00 24.17 134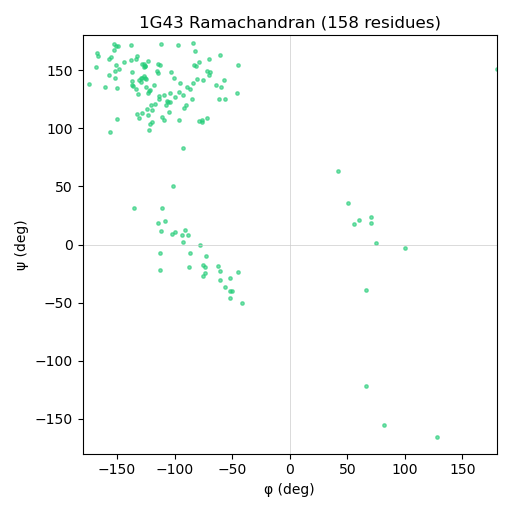 TYR A O 1
ATOM 1024 N N . THR A 1 135 ? 30.945 -6.345 62.628 1.00 26.61 135 THR A N 1
ATOM 1025 C CA . THR A 1 135 ? 30.352 -6.179 61.324 1.00 27.09 135 THR A CA 1
ATOM 1026 C C . THR A 1 135 ? 31.487 -5.828 60.383 1.00 27.44 135 THR A C 1
ATOM 1027 O O . THR A 1 135 ? 32.354 -5.021 60.701 1.00 26.12 135 THR A O 1
ATOM 1031 N N . ALA A 1 136 ? 31.497 -6.463 59.221 1.00 29.53 136 ALA A N 1
ATOM 1032 C CA . ALA A 1 136 ? 32.546 -6.190 58.245 1.00 30.34 136 ALA A CA 1
ATOM 1033 C C . ALA A 1 136 ? 32.267 -4.812 57.678 1.00 30.26 136 ALA A C 1
ATOM 1034 O O . ALA A 1 136 ? 31.300 -4.622 56.965 1.00 30.73 136 ALA A O 1
ATOM 1036 N N . ALA A 1 137 ? 33.105 -3.848 58.045 1.00 30.94 137 ALA A N 1
ATOM 1037 C CA . ALA A 1 137 ? 32.978 -2.472 57.603 1.00 29.23 137 ALA A CA 1
ATOM 1038 C C . ALA A 1 137 ? 34.330 -2.077 57.042 1.00 30.07 137 ALA A C 1
ATOM 1039 O O . ALA A 1 137 ? 35.328 -1.985 57.774 1.00 30.40 137 ALA A O 1
ATOM 1041 N N . GLY A 1 138 ? 34.358 -1.844 55.734 1.00 30.07 138 GLY A N 1
ATOM 1042 C CA . GLY A 1 138 ? 35.592 -1.499 55.071 1.00 30.73 138 GLY A CA 1
ATOM 1043 C C . GLY A 1 138 ? 35.875 -0.029 55.075 1.00 31.94 138 GLY A C 1
ATOM 1044 O O . GLY A 1 138 ? 37.020 0.378 54.869 1.00 33.40 138 GLY A O 1
ATOM 1045 N N . SER A 1 139 ? 34.845 0.774 55.305 1.00 32.28 139 SER A N 1
ATOM 1046 C CA . SER A 1 139 ? 35.017 2.226 55.350 1.00 32.71 139 SER A CA 1
ATOM 1047 C C . SER A 1 139 ? 34.287 2.733 56.588 1.00 31.78 139 SER A C 1
ATOM 1048 O O . SER A 1 139 ? 33.438 2.041 57.121 1.00 33.51 139 SER A O 1
ATOM 1051 N N . TYR A 1 140 ? 34.617 3.922 57.072 1.00 32.48 140 TYR A N 1
ATOM 1052 C CA . TYR A 1 140 ? 33.940 4.422 58.268 1.00 32.61 140 TYR A CA 1
ATOM 1053 C C . TYR A 1 140 ? 32.430 4.448 58.022 1.00 33.58 140 TYR A C 1
ATOM 1054 O O . TYR A 1 140 ? 31.975 4.779 56.934 1.00 33.72 140 TYR A O 1
ATOM 1063 N N . MET A 1 141 ? 31.658 4.096 59.041 1.00 33.52 141 MET A N 1
ATOM 1064 C CA . MET A 1 141 ? 30.214 4.123 58.933 1.00 33.95 141 MET A CA 1
ATOM 1065 C C . MET A 1 141 ? 29.596 4.285 60.328 1.00 34.24 141 MET A C 1
ATOM 1066 O O . MET A 1 141 ? 30.249 4.029 61.333 1.00 35.14 141 MET A O 1
ATOM 1071 N N . ASP A 1 142 ? 28.336 4.698 60.387 1.00 34.24 142 ASP A N 1
ATOM 1072 C CA . ASP A 1 142 ? 27.642 4.862 61.661 1.00 34.50 142 ASP A CA 1
ATOM 1073 C C . ASP A 1 142 ? 27.277 3.466 62.120 1.00 33.38 142 ASP A C 1
ATOM 1074 O O . ASP A 1 142 ? 26.392 2.846 61.539 1.00 34.27 142 ASP A O 1
ATOM 1079 N N . TRP A 1 143 ? 27.957 2.963 63.138 1.00 31.87 143 TRP A N 1
ATOM 1080 C CA . TRP A 1 143 ? 27.691 1.625 63.635 1.00 31.30 143 TRP A CA 1
ATOM 1081 C C . TRP A 1 143 ? 27.364 1.796 65.119 1.00 32.64 143 TRP A C 1
ATOM 1082 O O . TRP A 1 143 ? 28.208 2.148 65.947 1.00 31.43 143 TRP A O 1
ATOM 1093 N N . GLN A 1 144 ? 26.104 1.539 65.424 1.00 33.57 144 GLN A N 1
ATOM 1094 C CA . GLN A 1 144 ? 25.548 1.676 66.761 1.00 34.29 144 GLN A CA 1
ATOM 1095 C C . GLN A 1 144 ? 25.872 0.560 67.749 1.00 33.12 144 GLN A C 1
ATOM 1096 O O . GLN A 1 144 ? 25.420 0.602 68.908 1.00 32.05 144 GLN A O 1
ATOM 1102 N N . LYS A 1 145 ? 26.625 -0.445 67.307 1.00 31.94 145 LYS A N 1
ATOM 1103 C CA . LYS A 1 145 ? 26.963 -1.547 68.203 1.00 31.66 145 LYS A CA 1
ATOM 1104 C C . LYS A 1 145 ? 28.279 -1.359 68.989 1.00 30.91 145 LYS A C 1
ATOM 1105 O O . LYS A 1 145 ? 28.810 -2.296 69.603 1.00 29.59 145 LYS A O 1
ATOM 1111 N N . ILE A 1 146 ? 28.814 -0.148 68.962 1.00 30.11 146 ILE A N 1
ATOM 1112 C CA . ILE A 1 146 ? 30.000 0.132 69.751 1.00 30.17 146 ILE A CA 1
ATOM 1113 C C . ILE A 1 146 ? 29.584 1.296 70.631 1.00 31.34 146 ILE A C 1
ATOM 1114 O O . ILE A 1 146 ? 28.621 2.004 70.316 1.00 32.89 146 ILE A O 1
ATOM 1119 N N . SER A 1 147 ? 30.268 1.498 71.743 1.00 30.73 147 SER A N 1
ATOM 1120 C CA . SER A 1 147 ? 29.855 2.575 72.622 1.00 29.12 147 SER A CA 1
ATOM 1121 C C . SER A 1 147 ? 30.950 3.536 72.972 1.00 29.09 147 SER A C 1
ATOM 1122 O O . SER A 1 147 ? 32.140 3.195 72.983 1.00 29.26 147 SER A O 1
ATOM 1125 N N . ALA A 1 148 ? 30.518 4.752 73.262 1.00 28.19 148 ALA A N 1
ATOM 1126 C CA . ALA A 1 148 ? 31.399 5.829 73.639 1.00 28.06 148 ALA A CA 1
ATOM 1127 C C . ALA A 1 148 ? 30.797 6.447 74.879 1.00 29.28 148 ALA A C 1
ATOM 1128 O O . ALA A 1 148 ? 29.593 6.756 74.905 1.00 29.12 148 ALA A O 1
ATOM 1130 N N . PHE A 1 149 ? 31.639 6.597 75.905 1.00 29.85 149 PHE A N 1
ATOM 1131 C CA . PHE A 1 149 ? 31.262 7.183 77.187 1.00 29.63 149 PHE A CA 1
ATOM 1132 C C . PHE A 1 149 ? 32.068 8.431 77.426 1.00 30.73 149 PHE A C 1
ATOM 1133 O O . PHE A 1 149 ? 33.271 8.470 77.176 1.00 30.10 149 PHE A O 1
ATOM 1141 N N . VAL A 1 150 ? 31.395 9.463 77.914 1.00 32.79 150 VAL A N 1
ATOM 1142 C CA . VAL A 1 150 ? 32.073 10.703 78.220 1.00 32.14 150 VAL A CA 1
ATOM 1143 C C . VAL A 1 150 ? 31.847 10.951 79.684 1.00 33.22 150 VAL A C 1
ATOM 1144 O O . VAL A 1 150 ? 30.687 11.036 80.143 1.00 32.96 150 VAL A O 1
ATOM 1148 N N . GLY A 1 151 ? 32.944 11.031 80.436 1.00 33.66 151 GLY A N 1
ATOM 1149 C CA . GLY A 1 151 ? 32.825 11.263 81.865 1.00 33.97 151 GLY A CA 1
ATOM 1150 C C . GLY A 1 151 ? 32.040 10.182 82.603 1.00 34.98 151 GLY A C 1
ATOM 1151 O O . GLY A 1 151 ? 31.536 10.418 83.705 1.00 36.09 151 GLY A O 1
ATOM 1152 N N . GLY A 1 152 ? 31.916 8.992 82.028 1.00 34.47 152 GLY A N 1
ATOM 1153 C CA . GLY A 1 152 ? 31.194 7.953 82.743 1.00 33.35 152 GLY A CA 1
ATOM 1154 C C . GLY A 1 152 ? 29.762 7.739 82.308 1.00 33.18 152 GLY A C 1
ATOM 1155 O O . GLY A 1 152 ? 29.103 6.855 82.833 1.00 33.78 152 GLY A O 1
ATOM 1156 N N . THR A 1 153 ? 29.262 8.538 81.374 1.00 32.65 153 THR A N 1
ATOM 1157 C CA . THR A 1 153 ? 27.898 8.335 80.899 1.00 34.47 153 THR A CA 1
ATOM 1158 C C . THR A 1 153 ? 27.870 8.158 79.373 1.00 33.59 153 THR A C 1
ATOM 1159 O O . THR A 1 153 ? 28.636 8.797 78.639 1.00 33.84 153 THR A O 1
ATOM 1163 N N . LEU A 1 154 ? 26.995 7.270 78.911 1.00 32.92 154 LEU A N 1
ATOM 1164 C CA . LEU A 1 154 ? 26.849 6.948 77.492 1.00 32.08 154 LEU A CA 1
ATOM 1165 C C . LEU A 1 154 ? 26.556 8.169 76.656 1.00 31.12 154 LEU A C 1
ATOM 1166 O O . LEU A 1 154 ? 25.585 8.876 76.918 1.00 32.90 154 LEU A O 1
ATOM 1171 N N . ALA A 1 155 ? 27.376 8.407 75.637 1.00 30.20 155 ALA A N 1
ATOM 1172 C CA . ALA A 1 155 ? 27.200 9.560 74.768 1.00 29.17 155 ALA A CA 1
ATOM 1173 C C . ALA A 1 155 ? 26.806 9.164 73.347 1.00 29.92 155 ALA A C 1
ATOM 1174 O O . ALA A 1 155 ? 26.237 9.975 72.605 1.00 28.99 155 ALA A O 1
ATOM 1176 N N . TYR A 1 156 ? 27.119 7.921 72.975 1.00 29.90 156 TYR A N 1
ATOM 1177 C CA . TYR A 1 156 ? 26.816 7.382 71.639 1.00 29.21 156 TYR A CA 1
ATOM 1178 C C . TYR A 1 156 ? 26.743 5.845 71.654 1.00 30.05 156 TYR A C 1
ATOM 1179 O O . TYR A 1 156 ? 27.451 5.176 72.421 1.00 28.04 156 TYR A O 1
ATOM 1188 N N . GLY A 1 157 ? 25.862 5.297 70.820 1.00 30.23 157 GLY A N 1
ATOM 1189 C CA . GLY A 1 157 ? 25.724 3.857 70.719 1.00 30.12 157 GLY A CA 1
ATOM 1190 C C . GLY A 1 157 ? 24.884 3.137 71.757 1.00 31.50 157 GLY A C 1
ATOM 1191 O O . GLY A 1 157 ? 23.992 3.707 72.384 1.00 31.83 157 GLY A O 1
ATOM 1192 N N . SER A 1 158 ? 25.184 1.857 71.939 1.00 31.41 158 SER A N 1
ATOM 1193 C CA . SER A 1 158 ? 24.450 1.032 72.882 1.00 32.33 158 SER A CA 1
ATOM 1194 C C . SER A 1 158 ? 25.362 -0.045 73.463 1.00 32.52 158 SER A C 1
ATOM 1195 O O . SER A 1 158 ? 26.483 -0.230 72.986 1.00 32.79 158 SER A O 1
ATOM 1198 N N . THR A 1 159 ? 24.869 -0.741 74.483 1.00 31.81 159 THR A N 1
ATOM 1199 C CA . THR A 1 159 ? 25.613 -1.800 75.143 1.00 34.02 159 THR A CA 1
ATOM 1200 C C . THR A 1 159 ? 24.690 -3.028 75.083 1.00 35.53 159 THR A C 1
ATOM 1201 O O . THR A 1 159 ? 23.475 -2.867 75.004 1.00 35.75 159 THR A O 1
ATOM 1205 N N . PRO A 1 160 ? 25.245 -4.263 75.098 1.00 36.84 160 PRO A N 1
ATOM 1206 C CA . PRO A 1 160 ? 24.308 -5.394 75.056 1.00 37.90 160 PRO A CA 1
ATOM 1207 C C . PRO A 1 160 ? 23.790 -5.417 76.482 1.00 38.31 160 PRO A C 1
ATOM 1208 O O . PRO A 1 160 ? 24.217 -4.508 77.234 1.00 39.64 160 PRO A O 1
#

Nearest PDB structures (foldseek):
  1g43-assembly1_A  TM=1.006E+00  e=4.908E-36  Ruminiclostridium cellulolyticum
  6sl4-assembly2_C-2  TM=9.473E-01  e=6.789E-19  Acetivibrio thermocellus ATCC 27405
  4b97-assembly1_A  TM=9.236E-01  e=6.054E-19  Acetivibrio thermocellus ATCC 27405
  6xx1-assembly2_B  TM=9.334E-01  e=1.882E-17  Acetivibrio clariflavus DSM 19732
  6xx1-assembly4_D  TM=9.208E-01  e=7.029E-17  Acetivibrio clariflavus DSM 19732

B-factor: mean 28.88, std 7.14, range [13.44, 56.85]

InterPro domains:
  IPR001956 Carbohydrate-binding module 3 [PF00942] (34-184)
  IPR001956 Carbohydrate-binding module 3 [PS51172] (29-188)
  IPR001956 Carbohydrate-binding module 3 [SM01067] (35-125)
  IPR002102 Cellulosome anchoring protein, cohesin domain [PF00963] (289-425)
  IPR002102 Cellulosome anchoring protein, cohesin domain [PF00963] (436-572)
  IPR002102 Cellulosome anchoring protein, cohesin domain [PF00963] (583-719)
  IPR002102 Cellulosome anchoring protein, cohesin domain [PF00963] (730-866)
  IPR002102 Cellulosome anchoring protein, cohesin domain [PF00963] (877-1013)
  IPR002102 Cellulosome anchoring protein, cohesin domain [PF00963] (1024-1160)
  IPR002102 Cellulosome anchoring protein, cohesin domain [PF00963] (1171-1307)
  IPR002102 Cellulosome anchoring protein, cohesin domain [PF00963] (1409-1543)
  IPR005102 Carbohydrate binding X2 domain [PF03442] (208-276)
  IPR005102 Carbohydrate binding X2 domain [PF03442] (1319-1394)
  IPR008965 CBM2/CBM3, carbohydrate-binding domain superfamily [SSF49384] (31-187)
  IPR008965 CBM2/CBM3, carbohydrate-binding domain superfamily [SSF49384] (284-431)
  IPR008965 CBM2/CBM3, carbohydrate-binding domain superfamily [SSF49384] (431-578)
  IPR008965 CBM2/CBM3, carbohydrate-binding domain superfamily [SSF49384] (578-725)
  IPR008965 CBM2/CBM3, carbohydrate-binding domain superfamily [SSF49384] (725-869)
  IPR008965 CBM2/CBM3, carbohydrate-binding domain superfamily [SSF49384] (872-1016)
  IPR008965 CBM2/CBM3, carbohydrate-binding domain superfamily [SSF49384] (1019-1163)

Secondary structure (DSSP, 8-state):
----SEEEEEE-TT--SEES-EEEEEEEEE-SSS-EEGGGEEEEEEE--SS---EEEEEEEEEEEETTEEEE-GGGEEEEEEEEEEEETTEEEEEEEEE-TTS-EE-TT-EEEEEEEEEETT-PPEEGGG-TT----SS-B--TTSEEEETTEEEEE---

Radius of gyration: 15.11 Å; Cα contacts (8 Å, |Δi|>4): 428; chains: 1; bounding box: 31×44×29 Å

Solvent-accessible surface area: 7001 Å² total; per-residue (Å²): 137,39,82,43,39,3,51,2,70,0,10,2,43,63,7,89,48,68,12,56,8,0,63,0,52,0,67,0,38,0,71,26,80,59,87,16,62,0,29,64,1,60,0,51,0,7,1,16,32,72,36,131,72,93,38,49,42,78,25,66,55,0,4,4,104,32,71,107,100,125,56,86,1,35,97,66,14,60,23,44,63,91,65,28,110,114,70,56,119,54,0,39,36,26,0,23,0,15,10,60,101,98,7,27,53,1,43,55,60,16,52,0,44,0,38,0,63,0,0,11,80,78,123,36,84,5,61,1,80,46,9,39,0,40,29,60,4,54,81,51,65,96,52,92,68,0,0,0,28,27,56,64,82,32,2,23,8,39,60,59

Organism: NCBI:txid1521

CATH classification: 2.60.40.710

Foldseek 3Di:
DAAQQKAKWWAFLQDDQKFQKGKIKMKIWGQRQFKAQLQQKKKKFFADPQDDFAKDKAWPWKWWDDPHDIGTQRVFKDKDKAADVPADFGGGIMIMIGGDRPSDIAGHRIIMMIIMMMGGPVSGIDRRVRHQQDDRGSDIDRGQSMFMGGNHHTNGHDYD

Sequence (160 aa):
AGTGVVSVQFNNGSSPASSNSIYARFKVTNTSGSPINLADLKLRYYYTQDADKPLTFWCDHAGYMSGSNYIDATSKVTGSFKAVSPAVTNADHYLEVALNSDAGSLPAGGSIEIQTRFARNDWSNFDQSNDWSYTAAGSYMDWQKISAFVGGTLAYGSTP